Protein AF-A0AA36MKE3-F1 (afdb_monomer_lite)

Sequence (181 aa):
MSAIQEAKEDIMELFNFQKEGMTNFKIQGLLAGNSLDMGIEMGFGEFKSPAQRIPLINIADQFSVLLASLPFISLESKEKAIAALQDFSTQDAGRAHGVPLRPGSVIALHNKAWNRFLSMADWTLYPSAPENENGIHEGWTHQRFTVVDAGNGQIALHNTIHNCFVGTGSGSGVAAQPLGP

pLDDT: mean 79.78, std 15.03, range [33.41, 95.31]

Secondary structure (DSSP, 8-state):
----------EEEEEEEEE-SSEEEEEEEEEETTEEEEEEEEEETTEEPPPEEEEEEEHHHHHHHHHHT-TTS-HHHHHHHHHHHHTTTTTTGGGGGS----TT-EE--EETTTTEEEEEETTEEEEPSP--TT---TT--TT-EEEEEEETTEEEEEETTTTEEEEE-SSSSEEEEEPP-

Structure (mmCIF, N/CA/C/O backbone):
data_AF-A0AA36MKE3-F1
#
_entry.id   AF-A0AA36MKE3-F1
#
loop_
_atom_site.group_PDB
_atom_site.id
_atom_site.type_symbol
_atom_site.label_atom_id
_atom_site.label_alt_id
_atom_site.label_comp_id
_atom_site.label_asym_id
_atom_site.label_entity_id
_atom_site.label_seq_id
_atom_site.pdbx_PDB_ins_code
_atom_site.Cartn_x
_atom_site.Cartn_y
_atom_site.Cartn_z
_atom_site.occupancy
_atom_site.B_iso_or_equiv
_atom_site.auth_seq_id
_atom_site.auth_comp_id
_atom_site.auth_asym_id
_atom_site.auth_atom_id
_atom_site.pdbx_PDB_model_num
ATOM 1 N N . MET A 1 1 ? 12.692 -7.554 42.825 1.00 33.44 1 MET A N 1
ATOM 2 C CA . MET A 1 1 ? 11.380 -7.361 42.176 1.00 33.44 1 MET A CA 1
ATOM 3 C C . MET A 1 1 ? 11.667 -6.890 40.766 1.00 33.44 1 MET A C 1
ATOM 5 O O . MET A 1 1 ? 12.246 -5.825 40.609 1.00 33.44 1 MET A O 1
ATOM 9 N N . SER A 1 2 ? 11.440 -7.765 39.788 1.00 33.72 2 SER A N 1
ATOM 10 C CA . SER A 1 2 ? 11.797 -7.536 38.386 1.00 33.72 2 SER A CA 1
ATOM 11 C C . SER A 1 2 ? 10.755 -6.618 37.756 1.00 33.72 2 SER A C 1
ATOM 13 O O . SER A 1 2 ? 9.574 -6.961 37.756 1.00 33.72 2 SER A O 1
ATOM 15 N N . ALA A 1 3 ? 11.176 -5.445 37.289 1.00 37.69 3 ALA A N 1
ATOM 16 C CA . ALA A 1 3 ? 10.315 -4.553 36.532 1.00 37.69 3 ALA A CA 1
ATOM 17 C C . ALA A 1 3 ? 10.083 -5.176 35.151 1.00 37.69 3 ALA A C 1
ATOM 19 O O . ALA A 1 3 ? 11.019 -5.341 34.370 1.00 37.69 3 ALA A O 1
ATOM 20 N N . ILE A 1 4 ? 8.838 -5.562 34.876 1.00 35.91 4 ILE A N 1
ATOM 21 C CA . ILE A 1 4 ? 8.393 -5.873 33.522 1.00 35.91 4 ILE A CA 1
ATOM 22 C C . ILE A 1 4 ? 8.439 -4.541 32.777 1.00 35.91 4 ILE A C 1
ATOM 24 O O . ILE A 1 4 ? 7.638 -3.647 33.033 1.00 35.91 4 ILE A O 1
ATOM 28 N N . GLN A 1 5 ? 9.445 -4.391 31.922 1.00 33.41 5 GLN A N 1
ATOM 29 C CA . GLN A 1 5 ? 9.482 -3.353 30.909 1.00 33.41 5 GLN A CA 1
ATOM 30 C C . GLN A 1 5 ? 8.252 -3.587 30.022 1.00 33.41 5 GLN A C 1
ATOM 32 O O . GLN A 1 5 ? 8.232 -4.547 29.253 1.00 33.41 5 GLN A O 1
ATOM 37 N N . GLU A 1 6 ? 7.203 -2.777 30.180 1.00 36.50 6 GLU A N 1
ATOM 38 C CA . GLU A 1 6 ? 6.085 -2.744 29.237 1.00 36.50 6 GLU A CA 1
ATOM 39 C C . GLU A 1 6 ? 6.677 -2.482 27.851 1.00 36.50 6 GLU A C 1
ATOM 41 O O . GLU A 1 6 ? 7.232 -1.413 27.579 1.00 36.50 6 GLU A O 1
ATOM 46 N N . ALA A 1 7 ? 6.645 -3.506 26.997 1.00 42.06 7 ALA A N 1
ATOM 47 C CA . ALA A 1 7 ? 6.965 -3.356 25.594 1.00 42.06 7 ALA A CA 1
ATOM 48 C C . ALA A 1 7 ? 5.987 -2.318 25.046 1.00 42.06 7 ALA A C 1
ATOM 50 O O . ALA A 1 7 ? 4.776 -2.529 25.052 1.00 42.06 7 ALA A O 1
ATOM 51 N N . LYS A 1 8 ? 6.516 -1.158 24.660 1.00 46.47 8 LYS A N 1
ATOM 52 C CA . LYS A 1 8 ? 5.745 -0.083 24.052 1.00 46.47 8 LYS A CA 1
ATOM 53 C C . LYS A 1 8 ? 5.234 -0.615 22.716 1.00 46.47 8 LYS A C 1
ATOM 55 O O . LYS A 1 8 ? 5.984 -0.657 21.747 1.00 46.47 8 LYS A O 1
ATOM 60 N N . GLU A 1 9 ? 4.007 -1.119 22.723 1.00 63.34 9 GLU A N 1
ATOM 61 C CA . GLU A 1 9 ? 3.329 -1.640 21.544 1.00 63.34 9 GLU A CA 1
ATOM 62 C C . GLU A 1 9 ? 3.250 -0.489 20.532 1.00 63.34 9 GLU A C 1
ATOM 64 O O . GLU A 1 9 ? 2.690 0.568 20.835 1.00 63.34 9 GLU A O 1
ATOM 69 N N . ASP A 1 10 ? 3.913 -0.636 19.385 1.00 73.81 10 ASP A N 1
ATOM 70 C CA . ASP A 1 10 ? 3.884 0.382 18.339 1.00 73.81 10 ASP A CA 1
ATOM 71 C C . ASP A 1 10 ? 2.545 0.257 17.611 1.00 73.81 10 ASP A C 1
ATOM 73 O O . ASP A 1 10 ? 2.305 -0.704 16.876 1.00 73.81 10 ASP A O 1
ATOM 77 N N . ILE A 1 11 ? 1.625 1.166 17.934 1.00 83.50 11 ILE A N 1
ATOM 78 C CA . ILE A 1 11 ? 0.250 1.152 17.439 1.00 83.50 11 ILE A CA 1
ATOM 79 C C . ILE A 1 11 ? 0.144 2.176 16.317 1.00 83.50 11 ILE A C 1
ATOM 81 O O . ILE A 1 11 ? 0.238 3.385 16.544 1.00 83.50 11 ILE A O 1
ATOM 85 N N . MET A 1 12 ? -0.115 1.691 15.110 1.00 84.38 12 MET A N 1
ATOM 86 C CA . MET A 1 12 ? -0.378 2.516 13.942 1.00 84.38 12 MET A CA 1
ATOM 87 C C . MET A 1 12 ? -1.871 2.835 13.838 1.00 84.38 12 MET A C 1
ATOM 89 O O . MET A 1 12 ? -2.713 1.939 13.821 1.00 84.38 12 MET A O 1
ATOM 93 N N . GLU A 1 13 ? -2.216 4.117 13.732 1.00 88.06 13 GLU A N 1
ATOM 94 C CA . GLU A 1 13 ? -3.583 4.540 13.417 1.00 88.06 13 GLU A CA 1
ATOM 95 C C . GLU A 1 13 ? -3.818 4.446 11.902 1.00 88.06 13 GLU A C 1
ATOM 97 O O . GLU A 1 13 ? -3.137 5.100 11.116 1.00 88.06 13 GLU A O 1
ATOM 102 N N . LEU A 1 14 ? -4.784 3.624 11.492 1.00 86.88 14 LEU A N 1
ATOM 103 C CA . LEU A 1 14 ? -5.150 3.418 10.088 1.00 86.88 14 LEU A CA 1
ATOM 104 C C . LEU A 1 14 ? -6.168 4.451 9.601 1.00 86.88 14 LEU A C 1
ATOM 106 O O . LEU A 1 14 ? -6.131 4.891 8.455 1.00 86.88 14 LEU A O 1
ATOM 110 N N . PHE A 1 15 ? -7.115 4.806 10.465 1.00 88.94 15 PHE A N 1
ATOM 111 C CA . PHE A 1 15 ? -8.115 5.836 10.217 1.00 88.94 15 PHE A CA 1
ATOM 112 C C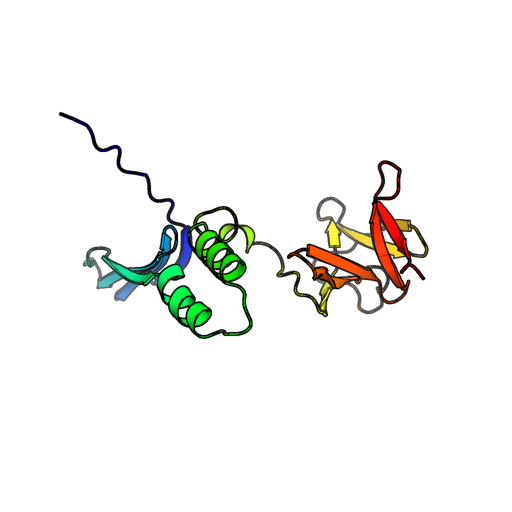 . PHE A 1 15 ? -8.668 6.353 11.540 1.00 88.94 15 PHE A C 1
ATOM 114 O O . PHE A 1 15 ? -8.622 5.666 12.564 1.00 88.94 15 PHE A O 1
ATOM 121 N N . ASN A 1 16 ? -9.259 7.542 11.492 1.00 92.88 16 ASN A N 1
ATOM 122 C CA . ASN A 1 16 ? -9.895 8.176 12.633 1.00 92.88 16 ASN A CA 1
ATOM 123 C C . ASN A 1 16 ? -11.090 9.001 12.159 1.00 92.88 16 ASN A C 1
ATOM 125 O O . ASN A 1 16 ? -10.945 9.978 11.422 1.00 92.88 16 ASN A O 1
ATOM 129 N N . PHE A 1 17 ? -12.280 8.575 12.565 1.00 91.94 17 PHE A N 1
ATOM 130 C CA . PHE A 1 17 ? -13.526 9.276 12.311 1.00 91.94 17 PHE A CA 1
ATOM 131 C C . PHE A 1 17 ? -14.015 9.891 13.606 1.00 91.94 17 PHE A C 1
ATOM 133 O O . PHE A 1 17 ? -14.305 9.177 14.565 1.00 91.94 17 PHE A O 1
ATOM 140 N N . GLN A 1 18 ? -14.164 11.210 13.609 1.00 93.44 18 GLN A N 1
ATOM 141 C CA . GLN A 1 18 ? -14.710 11.929 14.744 1.00 93.44 18 GLN A CA 1
ATOM 142 C C . GLN A 1 18 ? -15.849 12.841 14.320 1.00 93.44 18 GLN A C 1
ATOM 144 O O . GLN A 1 18 ? -15.852 13.404 13.221 1.00 93.44 18 GLN A O 1
ATOM 149 N N . LYS A 1 19 ? -16.822 12.986 15.209 1.00 92.25 19 LYS A N 1
ATOM 150 C CA . LYS A 1 19 ? -17.936 13.910 15.050 1.00 92.25 19 LYS A CA 1
ATOM 151 C C . LYS A 1 19 ? -18.125 14.665 16.349 1.00 92.25 19 LYS A C 1
ATOM 153 O O . LYS A 1 19 ? -18.206 14.048 17.403 1.00 92.25 19 LYS A O 1
ATOM 158 N N . GLU A 1 20 ? -18.263 15.978 16.235 1.00 89.81 20 GLU A N 1
ATOM 159 C CA . GLU A 1 20 ? -18.555 16.871 17.352 1.00 89.81 20 GLU A CA 1
ATOM 160 C C . GLU A 1 20 ? -20.055 17.188 17.441 1.00 89.81 20 GLU A C 1
ATOM 162 O O . GLU A 1 20 ? -20.798 17.086 16.458 1.00 89.81 20 GLU A O 1
ATOM 167 N N . GLY A 1 21 ? -20.497 17.611 18.626 1.00 88.88 21 GLY A N 1
ATOM 168 C CA . GLY A 1 21 ? -21.863 18.071 18.882 1.00 88.88 21 GLY A CA 1
ATOM 169 C C . GLY A 1 21 ? -22.579 17.299 19.988 1.00 88.88 21 GLY A C 1
ATOM 170 O O . GLY A 1 21 ? -21.966 16.574 20.772 1.00 88.88 21 GLY A O 1
ATOM 171 N N . MET A 1 22 ? -23.907 17.466 20.050 1.00 89.94 22 MET A N 1
ATOM 172 C CA . MET A 1 22 ? -24.751 16.852 21.086 1.00 89.94 22 MET A CA 1
ATOM 173 C C . MET A 1 22 ? -24.634 15.328 21.108 1.00 89.94 22 MET A C 1
ATOM 175 O O . MET A 1 22 ? -24.713 14.745 22.175 1.00 89.94 22 MET A O 1
ATOM 179 N N . THR A 1 23 ? -24.394 14.694 19.963 1.00 91.19 23 THR A N 1
ATOM 180 C CA . THR A 1 23 ? -23.883 13.324 19.900 1.00 91.19 23 THR A CA 1
ATOM 181 C C . THR A 1 23 ? -22.511 13.391 19.261 1.00 91.19 23 THR A C 1
ATOM 183 O O . THR A 1 23 ? -22.409 13.688 18.066 1.00 91.19 23 THR A O 1
ATOM 186 N N . ASN A 1 24 ? -21.482 13.143 20.062 1.00 91.19 24 ASN A N 1
ATOM 187 C CA . ASN A 1 24 ? -20.107 13.071 19.601 1.00 91.19 24 ASN A CA 1
ATOM 188 C C . ASN A 1 24 ? -19.626 11.621 19.592 1.00 91.19 24 ASN A C 1
ATOM 190 O O . ASN A 1 24 ? -20.1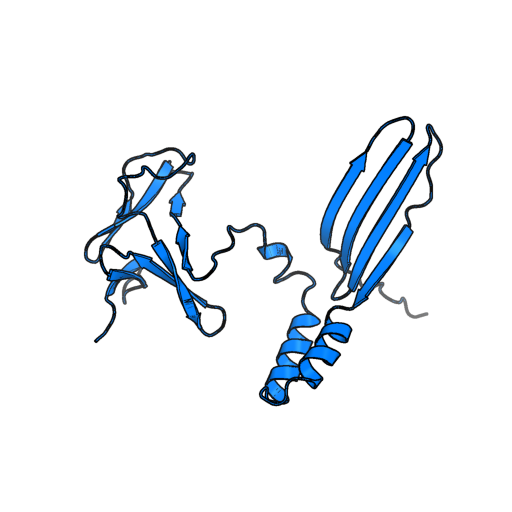38 10.775 20.323 1.00 91.19 24 ASN A O 1
ATOM 194 N N . PHE A 1 25 ? -18.687 11.308 18.711 1.00 94.12 25 PHE A N 1
ATOM 195 C CA . PHE A 1 25 ? -18.033 10.006 18.703 1.00 94.12 25 PHE A CA 1
ATOM 196 C C . PHE A 1 25 ? -16.629 10.125 18.139 1.00 94.12 25 PHE A C 1
ATOM 198 O O . PHE A 1 25 ? -16.341 11.037 17.362 1.00 94.12 25 PHE A O 1
ATOM 205 N N . LYS A 1 26 ? -15.798 9.151 18.489 1.00 94.25 26 LYS A N 1
ATOM 206 C CA . LYS A 1 26 ? -14.484 8.904 17.919 1.00 94.25 26 LYS A CA 1
ATOM 207 C C . LYS A 1 26 ? -14.359 7.410 17.639 1.00 94.25 26 LYS A C 1
ATOM 209 O O . LYS A 1 26 ? -14.518 6.592 18.541 1.00 94.25 26 LYS A O 1
ATOM 214 N N . ILE A 1 27 ? -14.106 7.053 16.387 1.00 94.00 27 ILE A N 1
ATOM 215 C CA . ILE A 1 27 ? -13.902 5.672 15.945 1.00 94.00 27 ILE A CA 1
ATOM 216 C C . ILE A 1 27 ? -12.551 5.603 15.244 1.00 94.00 27 ILE A C 1
ATOM 218 O O . ILE A 1 27 ? -12.315 6.327 14.278 1.00 94.00 27 ILE A O 1
ATOM 222 N N . GLN A 1 28 ? -11.674 4.732 15.727 1.00 95.19 28 GLN A N 1
ATOM 223 C CA . GLN A 1 28 ? -10.308 4.575 15.241 1.00 95.19 28 GLN A CA 1
ATOM 224 C C . GLN A 1 28 ? -10.084 3.144 14.756 1.00 95.19 28 GLN A C 1
ATOM 226 O O . GLN A 1 28 ? -10.502 2.193 15.416 1.00 95.19 28 GLN A O 1
ATOM 231 N N . GLY A 1 29 ? -9.397 2.993 13.629 1.00 93.19 29 GLY A N 1
ATOM 232 C CA . GLY A 1 29 ? -8.790 1.726 13.230 1.00 93.19 29 GLY A CA 1
ATOM 233 C C . GLY A 1 29 ? -7.349 1.705 13.706 1.00 93.19 29 GLY A C 1
ATOM 234 O O . GLY A 1 29 ? -6.588 2.603 13.355 1.00 93.19 29 GLY A O 1
ATOM 235 N N . LEU A 1 30 ? -6.977 0.715 14.507 1.00 90.88 30 LEU A N 1
ATOM 236 C CA . LEU A 1 30 ? -5.662 0.612 15.132 1.00 90.88 30 LEU A CA 1
ATOM 237 C C . LEU A 1 30 ? -5.006 -0.698 14.696 1.00 90.88 30 LEU A C 1
ATOM 239 O O . LEU A 1 30 ? -5.605 -1.758 14.838 1.00 90.88 30 LEU A O 1
ATOM 243 N N . LEU A 1 31 ? -3.786 -0.634 14.178 1.00 87.19 31 LEU A N 1
ATOM 244 C CA . LEU A 1 31 ? -2.958 -1.800 13.897 1.00 87.19 31 LEU A CA 1
ATOM 245 C C . LEU A 1 31 ? -1.852 -1.869 14.947 1.00 87.19 31 LEU A C 1
ATOM 247 O O . LEU A 1 31 ? -0.999 -0.987 15.005 1.00 87.19 31 LEU A O 1
ATOM 251 N N . ALA A 1 32 ? -1.872 -2.906 15.773 1.00 84.31 32 ALA A N 1
ATOM 252 C CA . ALA A 1 32 ? -0.871 -3.145 16.804 1.00 84.31 32 ALA A CA 1
ATOM 253 C C . ALA A 1 32 ? -0.181 -4.477 16.528 1.00 84.31 32 ALA A C 1
ATOM 255 O O . ALA A 1 32 ? -0.780 -5.544 16.686 1.00 84.31 32 ALA A O 1
ATOM 256 N N . GLY A 1 33 ? 1.062 -4.424 16.051 1.00 81.06 33 GLY A N 1
ATOM 257 C CA . GLY A 1 33 ? 1.723 -5.628 15.555 1.00 81.06 33 GLY A CA 1
ATOM 258 C C . GLY A 1 33 ? 0.970 -6.213 14.356 1.00 81.06 33 GLY A C 1
ATOM 259 O O . GLY A 1 33 ? 0.935 -5.620 13.279 1.00 81.06 33 GLY A O 1
ATOM 260 N N . ASN A 1 34 ? 0.335 -7.364 14.577 1.00 82.62 34 ASN A N 1
ATOM 261 C CA . ASN A 1 34 ? -0.502 -8.087 13.617 1.00 82.62 34 ASN A CA 1
ATOM 262 C C . ASN A 1 34 ? -1.995 -8.129 14.005 1.00 82.62 34 ASN A C 1
ATOM 264 O O . ASN A 1 34 ? -2.775 -8.839 13.361 1.00 82.62 34 ASN A O 1
ATOM 268 N N . SER A 1 35 ? -2.395 -7.398 15.051 1.00 87.44 35 SER A N 1
ATOM 269 C CA . SER A 1 35 ? -3.790 -7.278 15.477 1.00 87.44 35 SER A CA 1
ATOM 270 C C . SER A 1 35 ? -4.403 -6.006 14.917 1.00 87.44 35 SER A C 1
ATOM 272 O O . SER A 1 35 ? -3.881 -4.907 15.120 1.00 87.44 35 SER A O 1
ATOM 274 N N . LEU A 1 36 ? -5.522 -6.163 14.216 1.00 89.94 36 LEU A N 1
ATOM 275 C CA . LEU A 1 36 ? -6.383 -5.053 13.848 1.00 89.94 36 LEU A CA 1
ATOM 276 C C . LEU A 1 36 ? -7.451 -4.888 14.927 1.00 89.94 36 LEU A C 1
ATOM 278 O O . LEU A 1 36 ? -8.261 -5.786 15.173 1.00 89.94 36 LEU A O 1
ATOM 282 N N . ASP A 1 37 ? -7.485 -3.697 15.499 1.00 92.88 37 ASP A N 1
ATOM 283 C CA . ASP A 1 37 ? -8.335 -3.327 16.613 1.00 92.88 37 ASP A CA 1
ATOM 284 C C . ASP A 1 37 ? -9.166 -2.089 16.263 1.00 92.88 37 ASP A C 1
ATOM 286 O O . ASP A 1 37 ? -8.787 -1.252 15.441 1.00 92.88 37 ASP A O 1
ATOM 290 N N . MET A 1 38 ? -10.314 -1.950 16.919 1.00 94.94 38 MET A N 1
ATOM 291 C CA . MET A 1 38 ? -11.192 -0.793 16.812 1.00 94.94 38 MET A CA 1
ATOM 292 C C . MET A 1 38 ? -11.198 -0.018 18.125 1.00 94.94 38 MET A C 1
ATOM 294 O O . MET A 1 38 ? -11.605 -0.545 19.159 1.00 94.94 38 MET A O 1
ATOM 298 N N . GLY A 1 39 ? -10.770 1.239 18.086 1.00 95.06 39 GLY A N 1
ATOM 299 C CA . GLY A 1 39 ? -10.989 2.191 19.170 1.00 95.06 39 GLY A CA 1
ATOM 300 C C . GLY A 1 39 ? -12.366 2.832 19.028 1.00 95.06 39 GLY A C 1
ATOM 301 O O . GLY A 1 39 ? -12.701 3.307 17.945 1.00 95.06 39 GLY A O 1
ATOM 302 N N . ILE A 1 40 ? -13.166 2.854 20.091 1.00 94.88 40 ILE A N 1
ATOM 303 C CA . ILE A 1 40 ? -14.488 3.487 20.112 1.00 94.88 40 ILE A CA 1
ATOM 304 C C . ILE A 1 40 ? -14.618 4.350 21.363 1.00 94.88 40 ILE A C 1
ATOM 306 O O . ILE A 1 40 ? -14.428 3.884 22.484 1.00 94.88 40 ILE A O 1
ATOM 310 N N . GLU A 1 41 ? -15.016 5.596 21.161 1.00 95.31 41 GLU A N 1
ATOM 311 C CA . GLU A 1 41 ? -15.475 6.516 22.194 1.00 95.31 41 GLU A CA 1
ATOM 312 C C . GLU A 1 41 ? -16.760 7.181 21.692 1.00 95.31 41 GLU A C 1
ATOM 314 O O . GLU A 1 41 ? -16.866 7.559 20.523 1.00 95.31 41 GLU A O 1
ATOM 319 N N . MET A 1 42 ? -17.762 7.310 22.551 1.00 93.44 42 MET A N 1
ATOM 320 C CA . MET A 1 42 ? -19.029 7.964 22.230 1.00 93.44 42 MET A CA 1
ATOM 321 C C . MET A 1 42 ? -19.377 8.956 23.327 1.00 93.44 42 MET A C 1
ATOM 323 O O . MET A 1 42 ? -19.074 8.727 24.490 1.00 93.44 42 MET A O 1
ATOM 327 N N . GLY A 1 43 ? -20.065 10.036 22.992 1.00 93.19 43 GLY A N 1
ATOM 328 C CA . GLY A 1 43 ? -20.506 11.018 23.965 1.00 93.19 43 GLY A CA 1
ATOM 329 C C . GLY A 1 43 ? -21.841 11.646 23.607 1.00 93.19 43 GLY A C 1
ATOM 330 O O . GLY A 1 43 ? -22.266 11.685 22.449 1.00 93.19 43 GLY A O 1
ATOM 331 N N . PHE A 1 44 ? -22.511 12.136 24.642 1.00 91.12 44 PHE A N 1
ATOM 332 C CA . PHE A 1 44 ? -23.751 12.880 24.548 1.00 91.12 44 PHE A CA 1
ATOM 333 C C . PHE A 1 44 ? -23.654 14.164 25.379 1.00 91.12 44 PHE A C 1
ATOM 335 O O . PHE A 1 44 ? -23.638 14.121 26.609 1.00 91.12 44 PHE A O 1
ATOM 342 N N . GLY A 1 45 ? -23.578 15.316 24.711 1.00 88.69 45 GLY A N 1
ATOM 343 C CA . GLY A 1 45 ? -23.312 16.601 25.359 1.00 88.69 45 GLY A CA 1
ATOM 344 C C . GLY A 1 45 ? -21.984 16.578 26.123 1.00 88.69 45 GLY A C 1
ATOM 345 O O . GLY A 1 45 ? -20.943 16.274 25.545 1.00 88.69 45 GLY A O 1
ATOM 346 N N . GLU A 1 46 ? -22.032 16.881 27.420 1.00 87.12 46 GLU A N 1
ATOM 347 C CA . GLU A 1 46 ? -20.862 16.861 28.314 1.00 87.12 46 GLU A CA 1
ATOM 348 C C . GLU A 1 46 ? -20.464 15.449 28.773 1.00 87.12 46 GLU A C 1
ATOM 350 O O . GLU A 1 46 ? -19.383 15.255 29.328 1.00 87.12 46 GLU A O 1
ATOM 355 N N . PHE A 1 47 ? -21.314 14.447 28.537 1.00 89.50 47 PHE A N 1
ATOM 356 C CA . PHE A 1 47 ? -21.038 13.071 28.931 1.00 89.50 47 PHE A CA 1
ATOM 357 C C . PHE A 1 47 ? -20.259 12.347 27.839 1.00 89.50 47 PHE A C 1
ATOM 359 O O . PHE A 1 47 ? -20.633 12.393 26.669 1.00 89.50 47 PHE A O 1
ATOM 366 N N . LYS A 1 48 ? -19.207 11.627 28.228 1.00 89.44 48 LYS A N 1
ATOM 367 C CA . LYS A 1 48 ? -18.409 10.777 27.340 1.00 89.44 48 LYS A CA 1
ATOM 368 C C . LYS A 1 48 ? -18.278 9.379 27.922 1.00 89.44 48 LYS A C 1
ATOM 370 O O . LYS A 1 48 ? -18.175 9.212 29.138 1.00 89.44 48 LYS A O 1
ATOM 375 N N . SER A 1 49 ? -18.293 8.377 27.056 1.00 89.44 49 SER A N 1
ATOM 376 C CA . SER A 1 49 ? -17.929 7.014 27.401 1.00 89.44 49 SER A CA 1
ATOM 377 C C . SER A 1 49 ? -16.417 6.936 27.613 1.00 89.44 49 SER A C 1
ATOM 379 O O . SER A 1 49 ? -15.668 7.722 27.032 1.00 89.44 49 SER A O 1
ATOM 381 N N . PRO A 1 50 ? -15.935 5.954 28.383 1.00 90.31 50 PRO A N 1
ATOM 382 C CA . PRO A 1 50 ? -14.537 5.561 28.310 1.00 90.31 50 PRO A CA 1
ATOM 383 C C . PRO A 1 50 ? -14.172 5.182 26.869 1.00 90.31 50 PRO A C 1
ATOM 385 O O . PRO A 1 50 ? -14.997 4.607 26.150 1.00 90.31 50 PRO A O 1
ATOM 388 N N . ALA A 1 51 ? -12.942 5.486 26.459 1.00 90.62 51 ALA A N 1
ATOM 389 C CA . ALA A 1 51 ? -12.397 4.978 25.210 1.00 90.62 51 ALA A CA 1
ATOM 390 C C . ALA A 1 51 ? -12.156 3.469 25.351 1.00 90.62 51 ALA A C 1
ATOM 392 O O . ALA A 1 51 ? -11.409 3.030 26.227 1.00 90.62 51 ALA A O 1
ATOM 393 N N . GLN A 1 52 ? -12.796 2.679 24.493 1.00 91.69 52 GLN A N 1
ATOM 394 C CA . GLN A 1 52 ? -12.689 1.225 24.485 1.00 91.69 52 GLN A CA 1
ATOM 395 C C . GLN A 1 52 ? -11.919 0.767 23.249 1.00 91.69 52 GLN A C 1
ATOM 397 O O . GLN A 1 52 ? -12.236 1.168 22.133 1.00 91.69 52 GLN A O 1
ATOM 402 N N . ARG A 1 53 ? -10.942 -0.123 23.438 1.00 92.56 53 ARG A N 1
ATOM 403 C CA . ARG A 1 53 ? -10.267 -0.841 22.351 1.00 92.56 53 ARG A CA 1
ATOM 404 C C . ARG A 1 53 ? -10.882 -2.234 22.233 1.00 92.56 53 ARG A C 1
ATOM 406 O O . ARG A 1 53 ? -10.989 -2.951 23.230 1.00 92.56 53 ARG A O 1
ATOM 413 N N . ILE A 1 54 ? -11.331 -2.588 21.037 1.00 92.12 54 ILE A N 1
ATOM 414 C CA . ILE A 1 54 ? -11.975 -3.863 20.721 1.00 92.12 54 ILE A CA 1
ATOM 415 C C . ILE A 1 54 ? -11.092 -4.586 19.700 1.00 92.12 54 ILE A C 1
ATOM 417 O O . ILE A 1 54 ? -10.966 -4.087 18.581 1.00 92.12 54 ILE A O 1
ATOM 421 N N . PRO A 1 55 ? -10.483 -5.734 20.039 1.00 91.50 55 PRO A N 1
ATOM 422 C CA . PRO A 1 55 ? -9.739 -6.515 19.061 1.00 91.50 55 PRO A CA 1
ATOM 423 C C . PRO A 1 55 ? -10.714 -7.066 18.021 1.00 91.50 55 PRO A C 1
ATOM 425 O O . PRO A 1 55 ? -11.718 -7.688 18.377 1.00 91.50 55 PRO A O 1
ATOM 428 N N . LEU A 1 56 ? -10.449 -6.813 16.741 1.00 91.44 56 LEU A N 1
ATOM 429 C CA . LEU A 1 56 ? -11.296 -7.316 15.661 1.00 91.44 56 LEU A CA 1
ATOM 430 C C . LEU A 1 56 ? -10.759 -8.641 15.138 1.00 91.44 56 LEU A C 1
ATOM 432 O O . LEU A 1 56 ? -11.510 -9.606 15.001 1.00 91.44 56 LEU A O 1
ATOM 436 N N . ILE A 1 57 ? -9.468 -8.674 14.798 1.00 90.06 57 ILE A N 1
ATOM 437 C CA . ILE A 1 57 ? -8.876 -9.793 14.069 1.00 90.06 57 ILE A CA 1
ATOM 438 C C . ILE A 1 57 ? -7.353 -9.833 14.235 1.00 90.06 57 ILE A C 1
ATOM 440 O O . ILE A 1 57 ? -6.677 -8.823 14.054 1.00 90.06 57 ILE A O 1
ATOM 444 N N . ASN A 1 58 ? -6.807 -11.022 14.511 1.00 88.44 58 ASN A N 1
ATOM 445 C CA . ASN A 1 58 ? -5.382 -11.290 14.326 1.00 88.44 58 ASN A CA 1
ATOM 446 C C . ASN A 1 58 ? -5.148 -11.715 12.871 1.00 88.44 58 ASN A C 1
ATOM 448 O O . ASN A 1 58 ? -5.656 -12.747 12.421 1.00 88.44 58 ASN A O 1
ATOM 452 N N . ILE A 1 59 ? -4.412 -10.899 12.122 1.00 86.25 59 ILE A N 1
ATOM 453 C CA . ILE A 1 59 ? -4.235 -11.077 10.678 1.00 86.25 59 ILE A CA 1
ATOM 454 C C . ILE A 1 59 ? -3.444 -12.357 10.385 1.00 86.25 59 ILE A C 1
ATOM 456 O O . ILE A 1 59 ? -3.820 -13.111 9.486 1.00 86.25 59 ILE A O 1
ATOM 460 N N . ALA A 1 60 ? -2.389 -12.635 11.156 1.00 84.75 60 ALA A N 1
ATOM 461 C CA . ALA A 1 60 ? -1.537 -13.803 10.945 1.00 84.75 60 ALA A CA 1
ATOM 462 C C . ALA A 1 60 ? -2.305 -15.111 11.181 1.00 84.75 60 ALA A C 1
ATOM 464 O O . ALA A 1 60 ? -2.225 -16.027 10.360 1.00 84.75 60 ALA A O 1
ATOM 465 N N . ASP A 1 61 ? -3.113 -15.170 12.242 1.00 87.00 61 ASP A N 1
ATOM 466 C CA . ASP A 1 61 ? -3.913 -16.355 12.560 1.00 87.00 61 ASP A CA 1
ATOM 467 C C . ASP A 1 61 ? -4.917 -16.663 11.448 1.00 87.00 61 ASP A C 1
ATOM 469 O O . ASP A 1 61 ? -5.029 -17.801 10.992 1.00 87.00 61 ASP A O 1
ATOM 473 N N . GLN A 1 62 ? -5.609 -15.645 10.943 1.00 88.19 62 GLN A N 1
ATOM 474 C CA . GLN A 1 62 ? -6.635 -15.829 9.916 1.00 88.19 62 GLN A CA 1
ATOM 475 C C . GLN A 1 62 ? -6.033 -16.207 8.564 1.00 88.19 62 GLN A C 1
ATOM 477 O O . GLN A 1 62 ? -6.555 -17.080 7.866 1.00 88.19 62 GLN A O 1
ATOM 482 N N . PHE A 1 63 ? -4.891 -15.615 8.209 1.00 86.31 63 PHE A N 1
ATOM 483 C CA . PHE A 1 63 ? -4.187 -15.989 6.987 1.00 86.31 63 PHE A CA 1
ATOM 484 C C . PHE A 1 63 ? -3.550 -17.377 7.077 1.00 86.31 63 PHE A C 1
ATOM 486 O O . PHE A 1 63 ? -3.461 -18.058 6.058 1.00 86.31 63 PHE A O 1
ATOM 493 N N . SER A 1 64 ? -3.156 -17.838 8.269 1.00 86.50 64 SER A N 1
ATOM 494 C CA . SER A 1 64 ? -2.604 -19.186 8.447 1.00 86.50 64 SER A CA 1
ATOM 495 C C . SER A 1 64 ? -3.601 -20.273 8.026 1.00 86.50 64 SER A C 1
ATOM 497 O O . SER A 1 64 ? -3.225 -21.222 7.333 1.00 86.50 64 SER A O 1
ATOM 499 N N . VAL A 1 65 ? -4.889 -20.084 8.339 1.00 87.06 65 VAL A N 1
ATOM 500 C CA . VAL A 1 65 ? -5.975 -20.992 7.939 1.00 87.06 65 VAL A CA 1
ATOM 501 C C . VAL A 1 65 ? -6.109 -21.030 6.417 1.00 87.06 65 VAL A C 1
ATOM 503 O O . VAL A 1 65 ? -6.207 -22.106 5.821 1.00 87.06 65 VAL A O 1
ATOM 506 N N . LEU A 1 66 ? -6.046 -19.863 5.769 1.00 87.62 66 LEU A N 1
ATOM 507 C CA . LEU A 1 66 ? -6.094 -19.764 4.311 1.00 87.62 66 LEU A CA 1
ATOM 508 C C . LEU A 1 66 ? -4.869 -20.425 3.670 1.00 87.62 66 LEU A C 1
ATOM 510 O O . LEU A 1 66 ? -5.025 -21.254 2.777 1.00 87.62 66 LEU A O 1
ATOM 514 N N . LEU A 1 67 ? -3.659 -20.142 4.151 1.00 84.00 67 LEU A N 1
ATOM 515 C CA . LEU A 1 67 ? -2.420 -20.723 3.626 1.00 84.00 67 LEU A CA 1
ATOM 516 C C . LEU A 1 67 ? -2.367 -22.245 3.805 1.00 84.00 67 LEU A C 1
ATOM 518 O O . LEU A 1 67 ? -1.888 -22.956 2.916 1.00 84.00 67 LEU A O 1
ATOM 522 N N . ALA A 1 68 ? -2.889 -22.775 4.913 1.00 83.81 68 ALA A N 1
ATOM 523 C CA . ALA A 1 68 ? -2.994 -24.215 5.135 1.00 83.81 68 ALA A CA 1
ATOM 524 C C . ALA A 1 68 ? -3.837 -24.898 4.045 1.00 83.81 68 ALA A C 1
ATOM 526 O O . ALA A 1 68 ? -3.474 -25.982 3.590 1.00 83.81 68 ALA A O 1
ATOM 527 N N . SER A 1 69 ? -4.885 -24.226 3.557 1.00 88.88 69 SER A N 1
ATOM 528 C CA . SER A 1 69 ? -5.779 -24.751 2.518 1.00 88.88 69 SER A CA 1
ATOM 529 C C . SER A 1 69 ? -5.187 -24.779 1.102 1.00 88.88 69 SER A C 1
ATOM 531 O O . SER A 1 69 ? -5.774 -25.398 0.219 1.00 88.88 69 SER A O 1
ATOM 533 N N . LEU A 1 70 ? -4.029 -24.147 0.864 1.00 89.38 70 LEU A N 1
ATOM 534 C CA . LEU A 1 70 ? -3.417 -24.050 -0.466 1.00 89.38 70 LEU A CA 1
ATOM 535 C C . LEU A 1 70 ? -2.402 -25.190 -0.688 1.00 89.38 70 LEU A C 1
ATOM 537 O O . LEU A 1 70 ? -1.296 -25.132 -0.138 1.00 89.38 70 LEU A O 1
ATOM 541 N N . PRO A 1 71 ? -2.720 -26.231 -1.487 1.00 86.56 71 PRO A N 1
ATOM 542 C CA . PRO A 1 71 ? -1.843 -27.395 -1.663 1.00 86.56 71 PRO A CA 1
ATOM 543 C C . PRO A 1 71 ? -0.646 -27.120 -2.584 1.00 86.56 71 PRO A C 1
ATOM 545 O O . PRO A 1 71 ? 0.320 -27.875 -2.573 1.00 86.56 71 PRO A O 1
ATOM 548 N N . PHE A 1 72 ? -0.701 -26.050 -3.381 1.00 85.62 72 PHE A N 1
ATOM 549 C CA . PHE A 1 72 ? 0.320 -25.703 -4.375 1.00 85.62 72 PHE A CA 1
ATOM 550 C C . PHE A 1 72 ? 1.435 -24.794 -3.831 1.00 85.62 72 PHE A C 1
ATOM 552 O O . PHE A 1 72 ? 2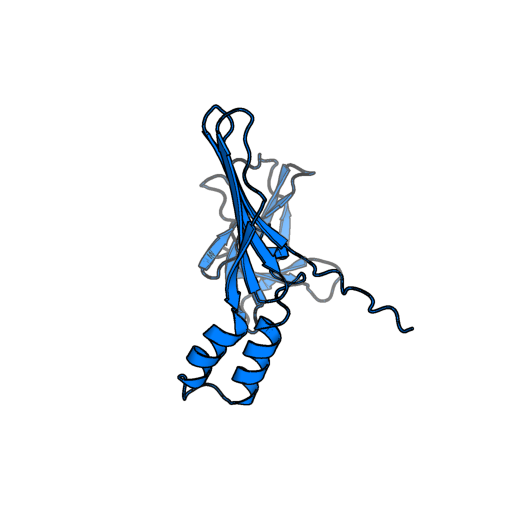.346 -24.436 -4.572 1.00 85.62 72 PHE A O 1
ATOM 559 N N . ILE A 1 73 ? 1.372 -24.408 -2.553 1.00 82.25 73 ILE A N 1
ATOM 560 C CA . ILE A 1 73 ? 2.398 -23.592 -1.894 1.00 82.25 73 ILE A CA 1
ATOM 561 C C . ILE A 1 73 ? 3.238 -24.498 -0.992 1.00 82.25 73 ILE A C 1
ATOM 563 O O . ILE A 1 73 ? 2.689 -25.283 -0.216 1.00 82.25 73 ILE A O 1
ATOM 567 N N . SER A 1 74 ? 4.565 -24.383 -1.076 1.00 85.88 74 SER A N 1
ATOM 568 C CA . SER A 1 74 ? 5.486 -25.138 -0.221 1.00 85.88 74 SER A CA 1
ATOM 569 C C . SER A 1 74 ? 5.343 -24.742 1.254 1.00 85.88 74 SER A C 1
ATOM 571 O O . SER A 1 74 ? 4.938 -23.625 1.576 1.00 85.88 74 SER A O 1
ATOM 573 N N . LEU A 1 75 ? 5.706 -25.650 2.163 1.00 81.94 75 LEU A N 1
ATOM 574 C CA . LEU A 1 75 ? 5.677 -25.378 3.604 1.00 81.94 75 LEU A CA 1
ATOM 575 C C . LEU A 1 75 ? 6.545 -24.162 3.969 1.00 81.94 75 LEU A C 1
ATOM 577 O O . LEU A 1 75 ? 6.077 -23.259 4.654 1.00 81.94 75 LEU A O 1
ATOM 581 N N . GLU A 1 76 ? 7.756 -24.086 3.413 1.00 76.25 76 GLU A N 1
ATOM 582 C CA . GLU A 1 76 ? 8.694 -22.980 3.642 1.00 76.25 76 GLU A CA 1
ATOM 583 C C . GLU A 1 76 ? 8.119 -21.623 3.194 1.00 76.25 76 GLU A C 1
ATOM 585 O O . GLU A 1 76 ? 8.266 -20.614 3.883 1.00 76.25 76 GLU A O 1
ATOM 590 N N . SER A 1 77 ? 7.421 -21.575 2.054 1.00 76.00 77 SER A N 1
ATOM 591 C CA . SER A 1 77 ? 6.773 -20.345 1.585 1.00 76.00 77 SER A CA 1
ATOM 592 C C . SER A 1 77 ? 5.608 -19.925 2.483 1.00 76.00 77 SER A C 1
ATOM 594 O O . SER A 1 77 ? 5.413 -18.726 2.689 1.00 76.00 77 SER A O 1
ATOM 596 N N . LYS A 1 78 ? 4.857 -20.880 3.051 1.00 82.94 78 LYS A N 1
ATOM 597 C CA . LYS A 1 78 ? 3.794 -20.583 4.027 1.00 82.94 78 LYS A CA 1
ATOM 598 C C . LYS A 1 78 ? 4.376 -20.002 5.312 1.00 82.94 78 LYS A C 1
ATOM 600 O O . LYS A 1 78 ? 3.869 -18.997 5.799 1.00 82.94 78 LYS A O 1
ATOM 605 N N . GLU A 1 79 ? 5.457 -20.586 5.822 1.00 80.06 79 GLU A N 1
ATOM 606 C CA . GLU A 1 79 ? 6.142 -20.099 7.024 1.00 80.06 79 GLU A CA 1
ATOM 607 C C . GLU A 1 79 ? 6.692 -18.682 6.828 1.00 80.06 79 GLU A C 1
ATOM 609 O O . GLU A 1 79 ? 6.460 -17.815 7.669 1.00 80.06 79 GLU A O 1
ATOM 614 N N . LYS A 1 80 ? 7.328 -18.401 5.681 1.00 81.75 80 LYS A N 1
ATOM 615 C CA . LYS A 1 80 ? 7.801 -17.045 5.348 1.00 81.75 80 LYS A CA 1
ATOM 616 C C . LYS A 1 80 ? 6.661 -16.034 5.240 1.00 81.75 80 LYS A C 1
ATOM 618 O O . LYS A 1 80 ? 6.803 -14.913 5.719 1.00 81.75 80 LYS A O 1
ATOM 623 N N . ALA A 1 81 ? 5.534 -16.421 4.642 1.00 81.69 81 ALA A N 1
ATOM 624 C CA . ALA A 1 81 ? 4.364 -15.553 4.547 1.00 81.69 81 ALA A CA 1
ATOM 625 C C . ALA A 1 81 ? 3.776 -15.232 5.932 1.00 81.69 81 ALA A C 1
ATOM 627 O O . ALA A 1 81 ? 3.452 -14.079 6.202 1.00 81.69 81 ALA A O 1
ATOM 628 N N . ILE A 1 82 ? 3.684 -16.219 6.829 1.00 82.06 82 ILE A N 1
ATOM 629 C CA . ILE A 1 82 ? 3.213 -16.009 8.208 1.00 82.06 82 ILE A CA 1
ATOM 630 C C . ILE A 1 82 ? 4.187 -15.121 8.991 1.00 82.06 82 ILE A C 1
ATOM 632 O O . ILE A 1 82 ? 3.742 -14.206 9.679 1.00 82.06 82 ILE A O 1
ATOM 636 N N . ALA A 1 83 ? 5.497 -15.338 8.853 1.00 80.75 83 ALA A N 1
ATOM 637 C CA . ALA A 1 83 ? 6.509 -14.503 9.499 1.00 80.75 83 ALA A CA 1
ATOM 638 C C . ALA A 1 83 ? 6.421 -13.037 9.038 1.00 80.75 83 ALA A C 1
ATOM 640 O O . ALA A 1 83 ? 6.453 -12.132 9.866 1.00 80.75 83 ALA A O 1
ATOM 641 N N . ALA A 1 84 ? 6.215 -12.797 7.738 1.00 77.25 84 ALA A N 1
ATOM 642 C CA . ALA A 1 84 ? 5.977 -11.451 7.216 1.00 77.25 84 ALA A CA 1
ATOM 643 C C . ALA A 1 84 ? 4.682 -10.831 7.777 1.00 77.25 84 ALA A C 1
ATOM 645 O O . ALA A 1 84 ? 4.652 -9.646 8.090 1.00 77.25 84 ALA A O 1
ATOM 646 N N . LEU A 1 85 ? 3.626 -11.634 7.970 1.00 77.19 85 LEU A N 1
ATOM 647 C CA . LEU A 1 85 ? 2.363 -11.190 8.577 1.00 77.19 85 LEU A CA 1
ATOM 648 C C . LEU A 1 85 ? 2.488 -10.802 10.056 1.00 77.19 85 LEU A C 1
ATOM 650 O O . LEU A 1 85 ? 1.683 -10.016 10.554 1.00 77.19 85 LEU A O 1
ATOM 654 N N . GLN A 1 86 ? 3.487 -11.330 10.758 1.00 75.06 86 GLN A N 1
ATOM 655 C CA . GLN A 1 86 ? 3.762 -10.995 12.155 1.00 75.06 86 GLN A CA 1
ATOM 656 C C . GLN A 1 86 ? 4.531 -9.670 12.312 1.00 75.06 86 GLN A C 1
ATOM 658 O O . GLN A 1 86 ? 4.412 -9.040 13.360 1.00 75.06 86 GLN A O 1
ATOM 663 N N . ASP A 1 87 ? 5.244 -9.214 11.276 1.00 69.31 87 ASP A N 1
ATOM 664 C CA . ASP A 1 87 ? 6.088 -8.003 11.288 1.00 69.31 87 ASP A CA 1
ATOM 665 C C . ASP A 1 87 ? 5.422 -6.768 10.635 1.00 69.31 87 ASP A C 1
ATOM 667 O O . ASP A 1 87 ? 6.071 -5.786 10.281 1.00 69.31 87 ASP A O 1
ATOM 671 N N . PHE A 1 88 ? 4.091 -6.762 10.484 1.00 64.06 88 PHE A N 1
ATOM 672 C CA . PHE A 1 88 ? 3.353 -5.651 9.850 1.00 64.06 88 PHE A CA 1
ATOM 673 C C . PHE A 1 88 ? 3.482 -4.295 10.569 1.00 64.06 88 PHE A C 1
ATOM 675 O O . PHE A 1 88 ? 3.026 -3.277 10.044 1.00 64.06 88 PHE A O 1
ATOM 682 N N . SER A 1 89 ? 4.082 -4.262 11.760 1.00 58.66 89 SER A N 1
ATOM 683 C CA . SER A 1 89 ? 3.876 -3.194 12.734 1.00 58.66 89 SER A CA 1
ATOM 684 C C . SER A 1 89 ? 4.464 -1.842 12.334 1.00 58.66 89 SER A C 1
ATOM 686 O O . SER A 1 89 ? 3.963 -0.829 12.807 1.00 58.66 89 SER A O 1
ATOM 688 N N . THR A 1 90 ? 5.478 -1.769 11.461 1.00 52.31 90 THR A N 1
ATOM 689 C CA . THR A 1 90 ? 6.068 -0.463 11.088 1.00 52.31 90 THR A CA 1
ATOM 690 C C . THR A 1 90 ? 6.732 -0.382 9.718 1.00 52.31 90 THR A C 1
ATOM 692 O O . THR A 1 90 ? 6.618 0.660 9.070 1.00 52.31 90 THR A O 1
ATOM 695 N N . GLN A 1 91 ? 7.421 -1.427 9.243 1.00 52.94 91 GLN A N 1
ATOM 696 C CA . GLN A 1 91 ? 8.231 -1.298 8.021 1.00 52.94 91 GLN A CA 1
ATOM 697 C C . GLN A 1 91 ? 7.397 -1.200 6.737 1.00 52.94 91 GLN A C 1
ATOM 699 O O . GLN A 1 91 ? 7.812 -0.502 5.810 1.00 52.94 91 GLN A O 1
ATOM 704 N N . ASP A 1 92 ? 6.214 -1.820 6.701 1.00 52.72 92 ASP A N 1
ATOM 705 C CA . ASP A 1 92 ? 5.403 -1.916 5.481 1.00 52.72 92 ASP A CA 1
ATOM 706 C C . ASP A 1 92 ? 4.058 -1.184 5.562 1.00 52.72 92 ASP A C 1
ATOM 708 O O . ASP A 1 92 ? 3.657 -0.544 4.588 1.00 52.72 92 ASP A O 1
ATOM 712 N N . ALA A 1 93 ? 3.383 -1.171 6.718 1.00 52.34 93 ALA A N 1
ATOM 713 C CA . ALA A 1 93 ? 2.089 -0.496 6.857 1.00 52.34 93 ALA A CA 1
ATOM 714 C C . ALA A 1 93 ? 2.193 1.045 6.749 1.00 52.34 93 ALA A C 1
ATOM 716 O O . ALA A 1 93 ? 1.308 1.690 6.189 1.00 52.34 93 ALA A O 1
ATOM 717 N N . GLY A 1 94 ? 3.322 1.638 7.166 1.00 47.94 94 GLY A N 1
ATOM 718 C CA . GLY A 1 94 ? 3.586 3.081 7.056 1.00 47.94 94 GLY A CA 1
ATOM 719 C C . GLY A 1 94 ? 4.044 3.537 5.663 1.00 47.94 94 GLY A C 1
ATOM 720 O O . GLY A 1 94 ? 4.085 4.736 5.381 1.00 47.94 94 GLY A O 1
ATOM 721 N N . ARG A 1 95 ? 4.370 2.601 4.760 1.00 50.75 95 ARG A N 1
ATOM 722 C CA . ARG A 1 95 ? 4.778 2.900 3.373 1.00 50.75 95 ARG A CA 1
ATOM 723 C C . ARG A 1 95 ? 3.598 3.180 2.438 1.00 50.75 95 ARG A C 1
ATOM 725 O O . ARG A 1 95 ? 3.811 3.633 1.315 1.00 50.75 95 ARG A O 1
ATOM 732 N N . ALA A 1 96 ? 2.360 2.985 2.894 1.00 46.75 96 ALA A N 1
ATOM 733 C CA . ALA A 1 96 ? 1.150 3.206 2.097 1.00 46.75 96 ALA A CA 1
ATOM 734 C C . ALA A 1 96 ? 0.805 4.692 1.837 1.00 46.75 96 ALA A C 1
ATOM 736 O O . ALA A 1 96 ? -0.229 4.986 1.243 1.00 46.75 96 ALA A O 1
ATOM 737 N N . HIS A 1 97 ? 1.673 5.638 2.214 1.00 43.00 97 HIS A N 1
ATOM 738 C CA . HIS A 1 97 ? 1.571 7.047 1.805 1.00 43.00 97 HIS A CA 1
ATOM 739 C C . HIS A 1 97 ? 2.137 7.335 0.398 1.00 43.00 97 HIS A C 1
ATOM 741 O O . HIS A 1 97 ? 2.239 8.494 -0.003 1.00 43.00 97 HIS A O 1
ATOM 747 N N . GLY A 1 98 ? 2.506 6.304 -0.366 1.00 49.69 98 GLY A N 1
ATOM 748 C CA . GLY A 1 98 ? 2.893 6.424 -1.771 1.00 49.69 98 GLY A CA 1
ATOM 749 C C . GLY A 1 98 ? 1.739 6.104 -2.718 1.00 49.69 98 GLY A C 1
ATOM 750 O O . GLY A 1 98 ? 0.904 5.252 -2.422 1.00 49.69 98 GLY A O 1
ATOM 751 N N . VAL A 1 99 ? 1.716 6.754 -3.889 1.00 55.94 99 VAL A N 1
ATOM 752 C CA . VAL A 1 99 ? 0.892 6.327 -5.035 1.00 55.94 99 VAL A CA 1
ATOM 753 C C . VAL A 1 99 ? 1.054 4.810 -5.177 1.00 55.94 99 VAL A C 1
ATOM 755 O O . VAL A 1 99 ? 2.194 4.367 -5.329 1.00 55.94 99 VAL A O 1
ATOM 758 N N . PRO A 1 100 ? -0.017 3.997 -5.092 1.00 62.47 100 PRO A N 1
ATOM 759 C CA . PRO A 1 100 ? 0.121 2.557 -5.215 1.00 62.47 100 PRO A CA 1
ATOM 760 C C . PRO A 1 100 ? 0.609 2.259 -6.633 1.00 62.47 100 PRO A C 1
ATOM 762 O O . PRO A 1 100 ? -0.165 2.316 -7.590 1.00 62.47 100 PRO A O 1
ATOM 765 N N . LEU A 1 101 ? 1.906 1.980 -6.767 1.00 73.31 101 LEU A N 1
ATOM 766 C CA . LEU A 1 101 ? 2.551 1.609 -8.022 1.00 73.31 101 LEU A CA 1
ATOM 767 C C . LEU A 1 101 ? 2.148 0.174 -8.348 1.00 73.31 101 LEU A C 1
ATOM 769 O O . LEU A 1 101 ? 2.874 -0.783 -8.095 1.00 73.31 101 LEU A O 1
ATOM 773 N N . ARG A 1 102 ? 0.921 0.028 -8.842 1.00 79.19 102 ARG A N 1
ATOM 774 C CA . ARG A 1 102 ? 0.345 -1.261 -9.213 1.00 79.19 102 ARG A CA 1
ATOM 775 C C . ARG A 1 102 ? 0.864 -1.649 -10.591 1.00 79.19 102 ARG A C 1
ATOM 777 O O . ARG A 1 102 ? 0.755 -0.819 -11.498 1.00 79.19 102 ARG A O 1
ATOM 784 N N . PRO A 1 103 ? 1.354 -2.880 -10.789 1.00 83.88 103 PRO A N 1
ATOM 785 C CA . PRO A 1 103 ? 1.599 -3.395 -12.127 1.00 83.88 103 PRO A CA 1
ATOM 786 C C . PRO A 1 103 ? 0.387 -3.162 -13.042 1.00 83.88 103 PRO A C 1
ATOM 788 O O . PRO A 1 103 ? -0.757 -3.385 -12.642 1.00 83.88 103 PRO A O 1
ATOM 791 N N . GLY A 1 104 ? 0.638 -2.641 -14.241 1.00 82.44 104 GLY A N 1
ATOM 792 C CA . GLY A 1 104 ? -0.373 -2.221 -15.214 1.00 82.44 104 GLY A CA 1
ATOM 793 C C . GLY A 1 104 ? -0.848 -0.769 -15.084 1.00 82.44 104 GLY A C 1
ATOM 794 O O . GLY A 1 104 ? -1.488 -0.266 -16.005 1.00 82.44 104 GLY A O 1
ATOM 795 N N . SER A 1 105 ? -0.538 -0.063 -13.992 1.00 86.44 105 SER A N 1
ATOM 796 C CA . SER A 1 105 ? -0.836 1.374 -13.897 1.00 86.44 105 SER A CA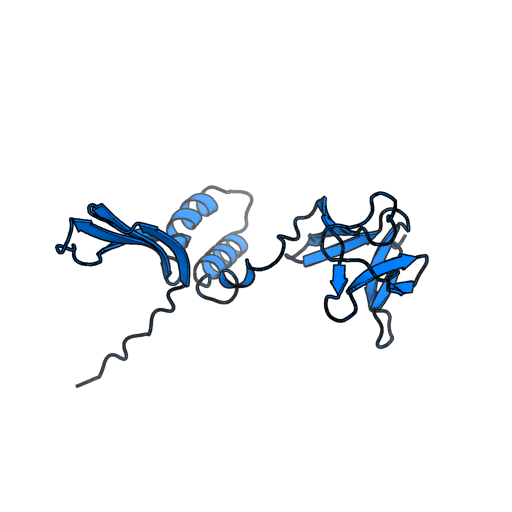 1
ATOM 797 C C . SER A 1 105 ? 0.138 2.212 -14.730 1.00 86.44 105 SER A C 1
ATOM 799 O O . SER A 1 105 ? 1.292 1.831 -14.925 1.00 86.44 105 SER A O 1
ATOM 801 N N . VAL A 1 106 ? -0.327 3.370 -15.207 1.00 88.38 106 VAL A N 1
ATOM 802 C CA . VAL A 1 106 ? 0.504 4.361 -15.904 1.00 88.38 106 VAL A CA 1
ATOM 803 C C . VAL A 1 106 ? 0.704 5.559 -14.988 1.00 88.38 106 VAL A C 1
ATOM 805 O O . VAL A 1 106 ? -0.267 6.141 -14.505 1.00 88.38 106 VAL A O 1
ATOM 808 N N . ILE A 1 107 ? 1.960 5.935 -14.769 1.00 88.81 107 ILE A N 1
ATOM 809 C CA . ILE A 1 107 ? 2.359 7.030 -13.881 1.00 88.81 107 ILE A CA 1
ATOM 810 C C . ILE A 1 107 ? 3.203 8.074 -14.617 1.00 88.81 107 ILE A C 1
ATOM 812 O O . ILE A 1 107 ? 3.745 7.811 -15.690 1.00 88.81 107 ILE A O 1
ATOM 816 N N . ALA A 1 108 ? 3.370 9.238 -13.991 1.00 89.81 108 ALA A N 1
ATOM 817 C CA . ALA A 1 108 ? 4.383 10.227 -14.341 1.00 89.81 108 ALA A CA 1
ATOM 818 C C . ALA A 1 108 ? 5.136 10.649 -13.071 1.00 89.81 108 ALA A C 1
ATOM 820 O O . ALA A 1 108 ? 4.535 10.772 -12.002 1.00 89.81 108 ALA A O 1
ATOM 821 N N . LEU A 1 109 ? 6.449 10.865 -13.172 1.00 89.81 109 LEU A N 1
ATOM 822 C CA . LEU A 1 109 ? 7.287 11.239 -12.029 1.00 89.81 109 LEU A CA 1
ATOM 823 C C . LEU A 1 109 ? 7.506 12.752 -12.014 1.00 89.81 109 LEU A C 1
ATOM 825 O O . LEU A 1 109 ? 8.204 13.274 -12.881 1.00 89.81 109 LEU A O 1
ATOM 829 N N . HIS A 1 110 ? 6.912 13.444 -11.040 1.00 88.81 110 HIS A N 1
ATOM 830 C CA . HIS A 1 110 ? 6.989 14.899 -10.902 1.00 88.81 110 HIS A CA 1
ATOM 831 C C . HIS A 1 110 ? 8.029 15.322 -9.859 1.00 88.81 110 HIS A C 1
ATOM 833 O O . HIS A 1 110 ? 8.001 14.881 -8.710 1.00 88.81 110 HIS A O 1
ATOM 839 N N . ASN A 1 111 ? 8.919 16.233 -10.239 1.00 88.06 111 ASN A N 1
ATOM 840 C CA . ASN A 1 111 ? 9.819 16.917 -9.328 1.00 88.06 111 ASN A CA 1
ATOM 841 C C . ASN A 1 111 ? 9.226 18.276 -8.935 1.00 88.06 111 ASN A C 1
ATOM 843 O O . ASN A 1 111 ? 9.338 19.247 -9.684 1.00 88.06 111 ASN A O 1
ATOM 847 N N . LYS A 1 112 ? 8.656 18.347 -7.728 1.00 85.50 112 LYS A N 1
ATOM 848 C CA . LYS A 1 112 ? 8.019 19.555 -7.180 1.00 85.50 112 LYS A CA 1
ATOM 849 C C . LYS A 1 112 ? 8.972 20.739 -6.991 1.00 85.50 112 LYS A C 1
ATOM 851 O O . LYS A 1 112 ? 8.538 21.879 -7.067 1.00 85.50 112 LYS A O 1
ATOM 856 N N . ALA A 1 113 ? 10.264 20.499 -6.766 1.00 87.12 113 ALA A N 1
ATOM 857 C CA . ALA A 1 113 ? 11.227 21.589 -6.595 1.00 87.12 113 ALA A CA 1
ATOM 858 C C . ALA A 1 113 ? 11.477 22.349 -7.907 1.00 87.12 113 ALA A C 1
ATOM 860 O O . ALA A 1 113 ? 11.769 23.542 -7.888 1.00 87.12 113 ALA A O 1
ATOM 861 N N . TRP A 1 114 ? 11.347 21.659 -9.041 1.00 86.31 114 TRP A N 1
ATOM 862 C CA . TRP A 1 114 ? 11.632 22.218 -10.363 1.00 86.31 114 TRP A CA 1
ATOM 863 C C . TRP A 1 114 ? 10.399 22.326 -11.261 1.00 86.31 114 TRP A C 1
ATOM 865 O O . TRP A 1 114 ? 10.535 22.800 -12.388 1.00 86.31 114 TRP A O 1
ATOM 875 N N . ASN A 1 115 ? 9.231 21.900 -10.764 1.00 89.69 115 ASN A N 1
ATOM 876 C CA . ASN A 1 115 ? 7.962 21.771 -11.483 1.00 89.69 115 ASN A CA 1
ATOM 877 C C . ASN A 1 115 ? 8.126 21.062 -12.824 1.00 89.69 115 ASN A C 1
ATOM 879 O O . ASN A 1 115 ? 7.760 21.595 -13.861 1.00 89.69 115 ASN A O 1
ATOM 883 N N . ARG A 1 116 ? 8.799 19.911 -12.840 1.00 90.69 116 ARG A N 1
ATOM 884 C CA . ARG A 1 116 ? 9.143 19.195 -14.079 1.00 90.69 116 ARG A CA 1
ATOM 885 C C . ARG A 1 116 ? 8.888 17.713 -13.928 1.00 90.69 116 ARG A C 1
ATOM 887 O O . ARG A 1 116 ? 9.101 17.150 -12.858 1.00 90.69 116 ARG A O 1
ATOM 894 N N . PHE A 1 117 ? 8.503 17.077 -15.022 1.00 91.38 117 PHE A N 1
ATOM 895 C CA . PHE A 1 117 ? 8.319 15.639 -15.098 1.00 91.38 117 PHE A CA 1
ATOM 896 C C . PHE A 1 117 ? 9.561 14.955 -15.671 1.00 91.38 117 PHE A C 1
ATOM 898 O O . PHE A 1 117 ? 10.258 15.510 -16.528 1.00 91.38 117 PHE A O 1
ATOM 905 N N . LEU A 1 118 ? 9.833 13.733 -15.217 1.00 91.75 118 LEU A N 1
ATOM 906 C CA . LEU A 1 118 ? 10.816 12.869 -15.861 1.00 91.75 118 LEU A CA 1
ATOM 907 C C . LEU A 1 118 ? 10.318 12.506 -17.261 1.00 91.75 118 LEU A C 1
ATOM 909 O O . LEU A 1 118 ? 9.208 12.006 -17.408 1.00 91.75 118 LEU A O 1
ATOM 913 N N . SER A 1 119 ? 11.145 12.744 -18.271 1.00 92.00 119 SER A N 1
ATOM 914 C CA . SER A 1 119 ? 10.897 12.377 -19.665 1.00 92.00 119 SER A CA 1
ATOM 915 C C . SER A 1 119 ? 11.928 11.353 -20.115 1.00 92.00 119 SER A C 1
ATOM 917 O O . SER A 1 119 ? 13.072 11.376 -19.656 1.00 92.00 119 SER A O 1
ATOM 919 N N . MET A 1 120 ? 11.532 10.486 -21.038 1.00 88.88 120 MET A N 1
ATOM 920 C CA . MET A 1 120 ? 12.414 9.528 -21.689 1.00 88.88 120 MET A CA 1
ATOM 921 C C . MET A 1 120 ? 12.340 9.699 -23.202 1.00 88.88 120 MET A C 1
ATOM 923 O O . MET A 1 120 ? 11.257 9.872 -23.750 1.00 88.88 120 MET A O 1
ATOM 927 N N . ALA A 1 121 ? 13.493 9.632 -23.858 1.00 85.62 121 ALA A N 1
ATOM 928 C CA . ALA A 1 121 ? 13.602 9.457 -25.299 1.00 85.62 121 ALA A CA 1
ATOM 929 C C . ALA A 1 121 ? 14.905 8.728 -25.603 1.00 85.62 121 ALA A C 1
ATOM 931 O O . ALA A 1 121 ? 15.932 8.981 -24.964 1.00 85.62 121 ALA A O 1
ATOM 932 N N . ASP A 1 122 ? 14.841 7.829 -26.580 1.00 76.88 122 ASP A N 1
ATOM 933 C CA . ASP A 1 122 ? 15.954 6.992 -27.016 1.00 76.88 122 ASP A CA 1
ATOM 934 C C . ASP A 1 122 ? 16.586 6.233 -25.833 1.00 76.88 122 ASP A C 1
ATOM 936 O O . ASP A 1 122 ? 16.016 5.273 -25.314 1.00 76.88 122 ASP A O 1
ATOM 940 N N . TRP A 1 123 ? 17.741 6.717 -25.371 1.00 74.00 123 TRP A N 1
ATOM 941 C CA . TRP A 1 123 ? 18.572 6.127 -24.318 1.00 74.00 123 TRP A CA 1
ATOM 942 C C . TRP A 1 123 ? 18.718 7.031 -23.087 1.00 74.00 123 TRP A C 1
ATOM 944 O O . TRP A 1 123 ? 19.442 6.704 -22.146 1.00 74.00 123 TRP A O 1
ATOM 954 N N . THR A 1 124 ? 18.058 8.192 -23.092 1.00 80.94 124 THR A N 1
ATOM 955 C CA . THR A 1 124 ? 18.315 9.272 -22.134 1.00 80.94 124 THR A CA 1
ATOM 956 C C . THR A 1 124 ? 17.066 9.630 -21.344 1.00 80.94 124 THR A C 1
ATOM 958 O O . THR A 1 124 ? 15.953 9.698 -21.870 1.00 80.94 124 THR A O 1
ATOM 961 N N . LEU A 1 125 ? 17.280 9.913 -20.062 1.00 88.69 125 LEU A N 1
ATOM 962 C CA . LEU A 1 125 ? 16.303 10.556 -19.199 1.00 88.69 125 LEU A CA 1
ATOM 963 C C . LEU A 1 125 ? 16.589 12.052 -19.134 1.00 88.69 125 LEU A C 1
ATOM 965 O O . LEU A 1 125 ? 17.725 12.465 -18.907 1.00 88.69 125 LEU A O 1
ATOM 969 N N . TYR A 1 126 ? 15.561 12.867 -19.319 1.00 89.44 126 TYR A N 1
ATOM 970 C CA . TYR A 1 126 ? 15.687 14.321 -19.318 1.00 89.44 126 TYR A CA 1
ATOM 971 C C . TYR A 1 126 ? 14.459 14.976 -18.678 1.00 89.44 126 TYR A C 1
ATOM 973 O O . TYR A 1 126 ? 13.386 14.372 -18.612 1.00 89.44 126 TYR A O 1
ATOM 981 N N . PRO A 1 127 ? 14.584 16.205 -18.159 1.00 89.81 127 PRO A N 1
ATOM 982 C CA . PRO A 1 127 ? 13.442 16.915 -17.603 1.00 89.81 127 PRO A CA 1
ATOM 983 C C . PRO A 1 127 ? 12.496 17.418 -18.702 1.00 89.81 127 PRO A C 1
ATOM 985 O O . PRO A 1 127 ? 12.942 17.903 -19.742 1.00 89.81 127 PRO A O 1
ATOM 988 N N . SER A 1 128 ? 11.189 17.390 -18.441 1.00 88.62 128 SER A N 1
ATOM 989 C CA . SER A 1 128 ? 10.195 18.059 -19.286 1.00 88.62 128 SER A CA 1
ATOM 990 C C . SER A 1 128 ? 10.339 19.586 -19.232 1.00 88.62 128 SER A C 1
ATOM 992 O O . SER A 1 128 ? 11.067 20.142 -18.397 1.00 88.62 128 SER A O 1
ATOM 994 N N . ALA A 1 129 ? 9.579 20.288 -20.076 1.00 86.75 129 ALA A N 1
ATOM 995 C CA . ALA A 1 129 ? 9.260 21.692 -19.824 1.00 86.75 129 ALA A CA 1
ATOM 996 C C . ALA A 1 129 ? 8.562 21.844 -18.452 1.00 86.75 129 ALA A C 1
ATOM 998 O O . ALA A 1 129 ? 7.930 20.879 -18.003 1.00 86.75 129 ALA A O 1
ATOM 999 N N . PRO A 1 130 ? 8.699 22.997 -17.766 1.00 85.62 130 PRO A N 1
ATOM 1000 C CA . PRO A 1 130 ? 8.016 23.218 -16.500 1.00 85.62 130 PRO A CA 1
ATOM 1001 C C . PRO A 1 130 ? 6.501 23.068 -16.642 1.00 85.62 130 PRO A C 1
ATOM 1003 O O . PRO A 1 130 ? 5.930 23.656 -17.555 1.00 85.62 130 PRO A O 1
ATOM 1006 N N . GLU A 1 131 ? 5.873 22.308 -15.752 1.00 79.06 131 GLU A N 1
ATOM 1007 C CA . GLU A 1 131 ? 4.434 22.078 -15.725 1.00 79.06 131 GLU A CA 1
ATOM 1008 C C . GLU A 1 131 ? 3.955 21.822 -14.293 1.00 79.06 131 GLU A C 1
ATOM 1010 O O . GLU A 1 131 ? 4.690 21.274 -13.469 1.00 79.06 131 GLU A O 1
ATOM 1015 N N . ASN A 1 132 ? 2.726 22.234 -13.988 1.00 72.50 132 ASN A N 1
ATOM 1016 C CA . ASN A 1 132 ? 2.171 22.091 -12.647 1.00 72.50 132 ASN A CA 1
ATOM 1017 C C . ASN A 1 132 ? 1.761 20.638 -12.350 1.00 72.50 132 ASN A C 1
ATOM 1019 O O . ASN A 1 132 ? 1.441 19.856 -13.240 1.00 72.50 132 ASN A O 1
ATOM 1023 N N . GLU A 1 133 ? 1.687 20.289 -11.062 1.00 68.25 133 GLU A N 1
ATOM 1024 C CA . GLU A 1 133 ? 1.346 18.934 -10.592 1.00 68.25 133 GLU A CA 1
ATOM 1025 C C . GLU A 1 133 ? -0.105 18.494 -10.885 1.00 68.25 133 GLU A C 1
ATOM 1027 O O . GLU A 1 133 ? -0.457 17.345 -10.632 1.00 68.25 133 GLU A O 1
ATOM 1032 N N . ASN A 1 134 ? -0.936 19.378 -11.453 1.00 68.69 134 ASN A N 1
ATOM 1033 C CA . ASN A 1 134 ? -2.375 19.176 -11.682 1.00 68.69 134 ASN A CA 1
ATOM 1034 C C . ASN A 1 134 ? -2.712 18.122 -12.750 1.00 68.69 134 ASN A C 1
ATOM 1036 O O . ASN A 1 134 ? -3.885 17.852 -13.001 1.00 68.69 134 ASN A O 1
ATOM 1040 N N . GLY A 1 135 ? -1.700 17.529 -13.374 1.00 64.19 135 GLY A N 1
ATOM 1041 C CA . GLY A 1 135 ? -1.851 16.449 -14.333 1.00 64.19 135 GLY A CA 1
ATOM 1042 C C . GLY A 1 135 ? -0.872 16.595 -15.484 1.00 64.19 135 GLY A C 1
ATOM 1043 O O . GLY A 1 135 ? -0.488 17.692 -15.874 1.00 64.19 135 GLY A O 1
ATOM 1044 N N . ILE A 1 136 ? -0.462 15.460 -16.036 1.00 74.06 136 ILE A N 1
ATOM 1045 C CA . ILE A 1 136 ? 0.332 15.429 -17.258 1.00 74.06 136 ILE A CA 1
ATOM 1046 C C . ILE A 1 136 ? -0.549 15.807 -18.457 1.00 74.06 136 ILE A C 1
ATOM 1048 O O . ILE A 1 136 ? -1.659 15.292 -18.598 1.00 74.06 136 ILE A O 1
ATOM 1052 N N . HIS A 1 137 ? -0.045 16.665 -19.347 1.00 78.25 137 HIS A N 1
ATOM 1053 C CA . HIS A 1 137 ? -0.722 16.991 -20.606 1.00 78.25 137 HIS A CA 1
ATOM 1054 C C . HIS A 1 137 ? -1.076 15.727 -21.400 1.00 78.25 137 HIS A C 1
ATOM 1056 O O . HIS A 1 137 ? -0.311 14.758 -21.452 1.00 78.25 137 HIS A O 1
ATOM 1062 N N . GLU A 1 138 ? -2.229 15.724 -22.068 1.00 78.62 138 GLU A N 1
ATOM 1063 C CA . GLU A 1 138 ? -2.693 14.545 -22.813 1.00 78.62 138 GLU A CA 1
ATOM 1064 C C . GLU A 1 138 ? -1.713 14.119 -23.915 1.00 78.62 138 GLU A C 1
ATOM 1066 O O . GLU A 1 138 ? -1.442 12.931 -24.069 1.00 78.62 138 GLU A O 1
ATOM 1071 N N . GLY A 1 139 ? -1.100 15.083 -24.611 1.00 82.31 139 GLY A N 1
ATOM 1072 C CA . GLY A 1 139 ? -0.112 14.824 -25.666 1.00 82.31 139 GLY A CA 1
ATOM 1073 C C . GLY A 1 139 ? 1.293 14.460 -25.171 1.00 82.31 139 GLY A C 1
ATOM 1074 O O . GLY A 1 139 ? 2.171 14.177 -25.981 1.00 82.31 139 GLY A O 1
ATOM 1075 N N . TRP A 1 140 ? 1.542 14.490 -23.861 1.00 85.88 140 TRP A N 1
ATOM 1076 C CA . TRP A 1 140 ? 2.852 14.196 -23.279 1.00 85.88 140 TRP A CA 1
ATOM 1077 C C . TRP A 1 140 ? 2.964 12.698 -23.008 1.00 85.88 140 TRP A C 1
ATOM 1079 O O . TRP A 1 140 ? 2.448 12.173 -22.019 1.00 85.88 140 TRP A O 1
ATOM 1089 N N . THR A 1 141 ? 3.596 11.988 -23.940 1.00 90.06 141 THR A N 1
ATOM 1090 C CA . THR A 1 141 ? 3.722 10.522 -23.919 1.00 90.06 141 THR A CA 1
ATOM 1091 C C . THR A 1 141 ? 5.098 10.047 -23.444 1.00 90.06 141 THR A C 1
ATOM 1093 O O . THR A 1 141 ? 5.231 8.943 -22.920 1.00 90.06 141 THR A O 1
ATOM 1096 N N . HIS A 1 142 ? 6.115 10.903 -23.531 1.00 91.31 142 HIS A N 1
ATOM 1097 C CA . HIS A 1 142 ? 7.497 10.606 -23.136 1.00 91.31 142 HIS A CA 1
ATOM 1098 C C . HIS A 1 142 ? 7.679 10.561 -21.609 1.00 91.31 142 HIS A C 1
ATOM 1100 O O . HIS A 1 142 ? 8.661 10.024 -21.104 1.00 91.31 142 HIS A O 1
ATOM 1106 N N . GLN A 1 143 ? 6.739 11.143 -20.863 1.00 92.62 143 GLN A N 1
ATOM 1107 C CA . GLN A 1 143 ? 6.750 11.241 -19.402 1.00 92.62 143 GLN A CA 1
ATOM 1108 C C . GLN A 1 143 ? 5.862 10.180 -18.733 1.00 92.62 143 GLN A C 1
ATOM 1110 O O . GLN A 1 143 ? 5.749 10.149 -17.507 1.00 92.62 143 GLN A O 1
ATOM 1115 N N . ARG A 1 144 ? 5.205 9.330 -19.534 1.00 91.81 144 ARG A N 1
ATOM 1116 C CA . ARG A 1 144 ? 4.314 8.265 -19.068 1.00 91.81 144 ARG A CA 1
ATOM 1117 C C . ARG A 1 144 ? 5.087 6.961 -18.951 1.00 91.81 144 ARG A C 1
ATOM 1119 O O . ARG A 1 144 ? 5.732 6.536 -19.909 1.00 91.81 144 ARG A O 1
ATOM 1126 N N . PHE A 1 145 ? 4.983 6.323 -17.794 1.00 91.81 145 PHE A N 1
ATOM 1127 C CA . PHE A 1 145 ? 5.634 5.052 -17.512 1.00 91.81 145 PHE A CA 1
ATOM 1128 C C . PHE A 1 145 ? 4.609 4.035 -17.033 1.00 91.81 145 PHE A C 1
ATOM 1130 O O . PHE A 1 145 ? 3.902 4.269 -16.054 1.00 91.81 145 PHE A O 1
ATOM 1137 N N . THR A 1 146 ? 4.547 2.905 -17.720 1.00 91.94 146 THR A N 1
ATOM 1138 C CA . THR A 1 146 ? 3.810 1.728 -17.284 1.00 91.94 146 THR A CA 1
ATOM 1139 C C . THR A 1 146 ? 4.602 1.053 -16.176 1.00 91.94 146 THR A C 1
ATOM 1141 O O . THR A 1 146 ? 5.781 0.735 -16.343 1.00 91.94 146 THR A O 1
ATOM 1144 N N . VAL A 1 147 ? 3.957 0.841 -15.036 1.00 91.06 147 VAL A N 1
ATOM 1145 C CA . VAL A 1 147 ? 4.511 0.038 -13.950 1.00 91.06 147 VAL A CA 1
ATOM 1146 C C . VAL A 1 147 ? 4.401 -1.427 -14.360 1.00 91.06 147 VAL A C 1
ATOM 1148 O O . VAL A 1 147 ? 3.307 -1.922 -14.629 1.00 91.06 147 VAL A O 1
ATOM 1151 N N . VAL A 1 148 ? 5.527 -2.121 -14.420 1.00 86.69 148 VAL A N 1
ATOM 1152 C CA . VAL A 1 148 ? 5.624 -3.541 -14.772 1.00 86.69 148 VAL A CA 1
ATOM 1153 C C . VAL A 1 148 ? 6.077 -4.314 -13.538 1.00 86.69 148 VAL A C 1
ATOM 1155 O O . VAL A 1 148 ? 6.926 -3.835 -12.789 1.00 86.69 148 VAL A O 1
ATOM 1158 N N . ASP A 1 149 ? 5.504 -5.495 -13.313 1.00 86.12 149 ASP A N 1
ATOM 1159 C CA . ASP A 1 149 ? 5.971 -6.413 -12.272 1.00 86.12 149 ASP A CA 1
ATOM 1160 C C . ASP A 1 149 ? 7.338 -6.986 -12.674 1.00 86.12 149 ASP A C 1
ATOM 1162 O O . ASP A 1 149 ? 7.462 -7.617 -13.725 1.00 86.12 149 ASP A O 1
ATOM 1166 N N . ALA A 1 150 ? 8.364 -6.737 -11.859 1.00 80.75 150 ALA A N 1
ATOM 1167 C CA . ALA A 1 150 ? 9.713 -7.263 -12.071 1.00 80.75 150 ALA A CA 1
ATOM 1168 C C . ALA A 1 150 ? 9.975 -8.556 -11.269 1.00 80.75 150 ALA A C 1
ATOM 1170 O O . ALA A 1 150 ? 11.081 -9.097 -11.311 1.00 80.75 150 ALA A O 1
ATOM 1171 N N . GLY A 1 151 ? 8.968 -9.069 -10.553 1.00 70.62 151 GLY A N 1
ATOM 1172 C CA . GLY A 1 151 ? 9.072 -10.220 -9.662 1.00 70.62 151 GLY A CA 1
ATOM 1173 C C . GLY A 1 151 ? 9.688 -9.867 -8.304 1.00 70.62 151 GLY A C 1
ATOM 1174 O O . GLY A 1 151 ? 10.245 -8.792 -8.102 1.00 70.62 151 GLY A O 1
ATOM 1175 N N . ASN A 1 152 ? 9.586 -10.781 -7.333 1.00 73.81 152 ASN A N 1
ATOM 1176 C CA . ASN A 1 152 ? 10.151 -10.620 -5.979 1.00 73.81 152 ASN A CA 1
ATOM 1177 C C . ASN A 1 152 ? 9.731 -9.320 -5.258 1.00 73.81 152 ASN A C 1
ATOM 1179 O O . ASN A 1 152 ? 10.511 -8.751 -4.495 1.00 73.81 152 ASN A O 1
ATOM 1183 N N . GLY A 1 153 ? 8.515 -8.831 -5.517 1.00 72.12 153 GLY A N 1
ATOM 1184 C CA . GLY A 1 153 ? 8.016 -7.575 -4.947 1.00 72.12 153 GLY A CA 1
ATOM 1185 C C . GLY A 1 153 ? 8.661 -6.314 -5.535 1.00 72.12 153 GLY A C 1
ATOM 1186 O O . GLY A 1 153 ? 8.517 -5.236 -4.963 1.00 72.12 153 GLY A O 1
ATOM 1187 N N . GLN A 1 154 ? 9.376 -6.434 -6.655 1.00 80.56 154 GLN A N 1
ATOM 1188 C CA . GLN A 1 154 ? 10.005 -5.322 -7.361 1.00 80.56 154 GLN A CA 1
ATOM 1189 C C . GLN A 1 154 ? 9.146 -4.863 -8.540 1.00 80.56 154 GLN A C 1
ATOM 1191 O O . GLN A 1 154 ? 8.341 -5.614 -9.089 1.00 80.56 154 GLN A O 1
ATOM 1196 N N . ILE A 1 155 ? 9.358 -3.617 -8.959 1.00 85.69 155 ILE A N 1
ATOM 1197 C CA . ILE A 1 155 ? 8.708 -3.029 -10.129 1.00 85.69 155 ILE A CA 1
ATOM 1198 C C . ILE A 1 155 ? 9.747 -2.508 -11.119 1.00 85.69 155 ILE A C 1
ATOM 1200 O O . ILE A 1 155 ? 10.847 -2.113 -10.731 1.00 85.69 155 ILE A O 1
ATOM 1204 N N . ALA A 1 156 ? 9.361 -2.435 -12.387 1.00 88.56 156 ALA A N 1
ATOM 1205 C CA . ALA A 1 156 ? 10.085 -1.726 -13.431 1.00 88.56 156 ALA A CA 1
ATOM 1206 C C . ALA A 1 156 ? 9.201 -0.620 -14.026 1.00 88.56 156 ALA A C 1
ATOM 1208 O O . ALA A 1 156 ? 7.978 -0.743 -14.080 1.00 88.56 156 ALA A O 1
ATOM 1209 N N . LEU A 1 157 ? 9.820 0.473 -14.472 1.00 91.88 157 LEU A N 1
ATOM 1210 C CA . LEU A 1 157 ? 9.121 1.588 -15.113 1.00 91.88 157 LEU A CA 1
ATOM 1211 C C . LEU A 1 157 ? 9.418 1.567 -16.608 1.00 91.88 157 LEU A C 1
ATOM 1213 O O . LEU A 1 157 ? 10.554 1.814 -17.007 1.00 91.88 157 LEU A O 1
ATOM 1217 N N . HIS A 1 158 ? 8.409 1.270 -17.423 1.00 91.06 158 HIS A N 1
ATOM 1218 C CA . HIS A 1 158 ? 8.530 1.118 -18.874 1.00 91.06 158 HIS A CA 1
ATOM 1219 C C . HIS A 1 158 ? 7.889 2.285 -19.612 1.00 91.06 158 HIS A C 1
ATOM 1221 O O . HIS A 1 158 ? 6.720 2.589 -19.388 1.00 91.06 158 HIS A O 1
ATOM 1227 N N . ASN A 1 159 ? 8.611 2.917 -20.532 1.00 91.12 159 ASN A N 1
ATOM 1228 C CA . ASN A 1 159 ? 7.995 3.833 -21.481 1.00 91.12 159 ASN A CA 1
ATOM 1229 C C . ASN A 1 159 ? 7.556 3.063 -22.733 1.00 91.12 159 ASN A C 1
ATOM 1231 O O . ASN A 1 159 ? 8.385 2.541 -23.476 1.00 91.12 159 ASN A O 1
ATOM 1235 N N . THR A 1 160 ? 6.250 3.030 -22.997 1.00 88.25 160 THR A N 1
ATOM 1236 C CA . THR A 1 160 ? 5.677 2.244 -24.102 1.00 88.25 160 THR A CA 1
ATOM 1237 C C . THR A 1 160 ? 5.985 2.814 -25.489 1.00 88.25 160 THR A C 1
ATOM 1239 O O . THR A 1 160 ? 5.997 2.061 -26.456 1.00 88.25 160 THR A O 1
ATOM 1242 N N . ILE A 1 161 ? 6.276 4.115 -25.605 1.00 89.88 161 ILE A N 1
ATOM 1243 C CA . ILE A 1 161 ? 6.623 4.750 -26.888 1.00 89.88 161 ILE A CA 1
ATOM 1244 C C . ILE A 1 161 ? 8.050 4.400 -27.304 1.00 89.88 161 ILE A C 1
ATOM 1246 O O . ILE A 1 161 ? 8.294 4.072 -28.462 1.00 89.88 161 ILE A O 1
ATOM 1250 N N . HIS A 1 162 ? 8.986 4.452 -26.358 1.00 87.69 162 HIS A N 1
ATOM 1251 C CA . HIS A 1 162 ? 10.401 4.176 -26.619 1.00 87.69 162 HIS A CA 1
ATOM 1252 C C . HIS A 1 162 ? 10.783 2.712 -26.401 1.00 87.69 162 HIS A C 1
ATOM 1254 O O . HIS A 1 162 ? 11.872 2.299 -26.782 1.00 87.69 162 HIS A O 1
ATOM 1260 N N . ASN A 1 163 ? 9.878 1.925 -25.818 1.00 88.44 163 ASN A N 1
ATOM 1261 C CA . ASN A 1 163 ? 10.078 0.525 -25.476 1.00 88.44 163 ASN A CA 1
ATOM 1262 C C . ASN A 1 163 ? 11.312 0.279 -24.582 1.00 88.44 163 ASN A C 1
ATOM 1264 O O . ASN A 1 163 ? 12.020 -0.720 -24.725 1.00 88.44 163 ASN A O 1
ATOM 1268 N N . CYS A 1 164 ? 11.552 1.206 -23.653 1.00 86.75 164 CYS A N 1
ATOM 1269 C CA . CYS A 1 164 ? 12.705 1.206 -22.760 1.00 86.75 164 CYS A CA 1
ATOM 1270 C C . CYS A 1 164 ? 12.265 1.281 -21.295 1.00 86.75 164 CYS A C 1
ATOM 1272 O O . CYS A 1 164 ? 11.241 1.882 -20.958 1.00 86.75 164 CYS A O 1
ATOM 1274 N N . PHE A 1 165 ? 13.074 0.701 -20.418 1.00 88.75 165 PHE A N 1
ATOM 1275 C CA . PHE A 1 165 ? 12.937 0.796 -18.974 1.00 88.75 165 PHE A CA 1
ATOM 1276 C C . PHE A 1 165 ? 13.792 1.919 -18.401 1.00 88.75 165 PHE A C 1
ATOM 1278 O O . PHE A 1 165 ? 14.870 2.222 -18.905 1.00 88.75 165 PHE A O 1
ATOM 1285 N N . VAL A 1 166 ? 13.337 2.521 -17.307 1.00 88.94 166 VAL A N 1
ATOM 1286 C CA . VAL A 1 166 ? 14.210 3.321 -16.445 1.00 88.94 166 VAL A CA 1
ATOM 1287 C C . VAL A 1 166 ? 15.195 2.366 -15.776 1.00 88.94 166 VAL A C 1
ATOM 1289 O O . VAL A 1 166 ? 14.775 1.442 -15.083 1.00 88.94 166 VAL A O 1
ATOM 1292 N N . GLY A 1 167 ? 16.491 2.587 -15.957 1.00 83.00 167 GLY A N 1
ATOM 1293 C CA . GLY A 1 167 ? 17.524 1.744 -15.365 1.00 83.00 167 GLY A CA 1
ATOM 1294 C C . GLY A 1 167 ? 18.795 2.517 -15.053 1.00 83.00 167 GLY A C 1
ATOM 1295 O O . GLY A 1 167 ? 18.945 3.679 -15.415 1.00 83.00 167 GLY A O 1
ATOM 1296 N N . THR A 1 168 ? 19.735 1.889 -14.363 1.00 71.62 168 THR A N 1
ATOM 1297 C CA . THR A 1 168 ? 21.060 2.473 -14.118 1.00 71.62 168 THR A CA 1
ATOM 1298 C C . THR A 1 168 ? 22.076 1.803 -15.028 1.00 71.62 168 THR A C 1
ATOM 1300 O O . THR A 1 168 ? 22.160 0.576 -15.079 1.00 71.62 168 THR A O 1
ATOM 1303 N N . GLY A 1 169 ? 22.836 2.604 -15.777 1.00 65.88 169 GLY A N 1
ATOM 1304 C CA . GLY A 1 169 ? 23.976 2.101 -16.546 1.00 65.88 169 GLY A CA 1
ATOM 1305 C C . GLY A 1 169 ? 25.169 1.770 -15.640 1.00 65.88 169 GLY A C 1
ATOM 1306 O O . GLY A 1 169 ? 25.108 1.939 -14.427 1.00 65.88 169 GLY A O 1
ATOM 1307 N N . SER A 1 170 ? 26.302 1.371 -16.225 1.00 57.78 170 SER A N 1
ATOM 1308 C CA . SER A 1 170 ? 27.568 1.155 -15.497 1.00 57.78 170 SER A CA 1
ATOM 1309 C C . SER A 1 170 ? 28.259 2.450 -15.023 1.00 57.78 170 SER A C 1
ATOM 1311 O O . SER A 1 170 ? 29.402 2.410 -14.576 1.00 57.78 170 SER A O 1
ATOM 1313 N N . GLY A 1 171 ? 27.598 3.603 -15.155 1.00 57.69 171 GLY A N 1
ATOM 1314 C CA . GLY A 1 171 ? 28.050 4.906 -14.660 1.00 57.69 171 GLY A CA 1
ATOM 1315 C C . GLY A 1 171 ? 27.111 5.454 -13.582 1.00 57.69 171 GLY A C 1
ATOM 1316 O O . GLY A 1 171 ? 26.061 4.883 -13.314 1.00 57.69 171 GLY A O 1
ATOM 1317 N N . SER A 1 172 ? 27.451 6.598 -12.985 1.00 52.97 172 SER A N 1
ATOM 1318 C CA . SER A 1 172 ? 26.706 7.204 -11.862 1.00 52.97 172 SER A CA 1
ATOM 1319 C C . SER A 1 172 ? 25.337 7.816 -12.225 1.00 52.97 172 SER A C 1
ATOM 1321 O O . SER A 1 172 ? 24.826 8.648 -11.478 1.00 52.97 172 SER A O 1
ATOM 1323 N N . GLY A 1 173 ? 24.757 7.466 -13.378 1.00 59.19 173 GLY A N 1
ATOM 1324 C CA . GLY A 1 173 ? 23.543 8.074 -13.924 1.00 59.19 173 GLY A CA 1
ATOM 1325 C C . GLY A 1 173 ? 22.423 7.067 -14.185 1.00 59.19 173 GLY A C 1
ATOM 1326 O O . GLY A 1 173 ? 22.666 5.910 -14.534 1.00 59.19 173 GLY A O 1
ATOM 1327 N N . VAL A 1 174 ? 21.182 7.535 -14.045 1.00 67.50 174 VAL A N 1
ATOM 1328 C CA . VAL A 1 174 ? 19.981 6.809 -14.479 1.00 67.50 174 VAL A CA 1
ATOM 1329 C C . VAL A 1 174 ? 19.786 7.062 -15.979 1.00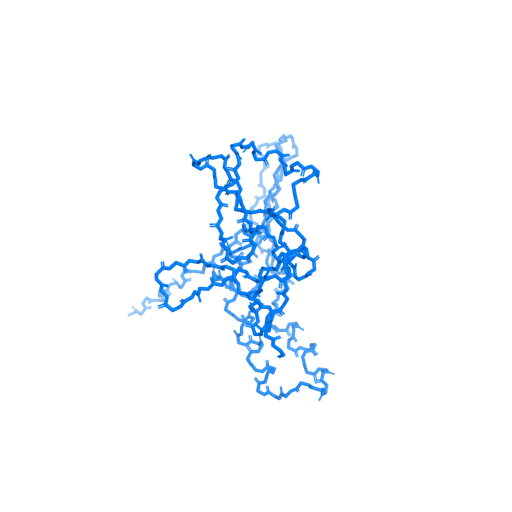 67.50 174 VAL A C 1
ATOM 1331 O O . VAL A 1 174 ? 19.874 8.203 -16.431 1.00 67.50 174 VAL A O 1
ATOM 1334 N N . ALA A 1 175 ? 19.542 6.011 -16.751 1.00 71.56 175 ALA A N 1
ATOM 1335 C CA . ALA A 1 175 ? 19.415 6.018 -18.203 1.00 71.56 175 ALA A CA 1
ATOM 1336 C C . ALA A 1 175 ? 18.204 5.185 -18.651 1.00 71.56 175 ALA A C 1
ATOM 1338 O O . ALA A 1 175 ? 17.567 4.502 -17.846 1.00 71.56 175 ALA A O 1
ATOM 1339 N N . ALA A 1 176 ? 17.884 5.234 -19.943 1.00 66.44 176 ALA A N 1
ATOM 1340 C CA . ALA A 1 176 ? 16.925 4.301 -20.517 1.00 66.44 176 ALA A CA 1
ATOM 1341 C C . ALA A 1 176 ? 17.646 3.003 -20.917 1.00 66.44 176 ALA A C 1
ATOM 1343 O O . ALA A 1 176 ? 18.710 3.042 -21.536 1.00 66.44 176 ALA A O 1
ATOM 1344 N N . GLN A 1 177 ? 17.073 1.859 -20.556 1.00 71.44 177 GLN A N 1
ATOM 1345 C CA . GLN A 1 177 ? 17.573 0.532 -20.902 1.00 71.44 177 GLN A CA 1
ATOM 1346 C C . GLN A 1 177 ? 1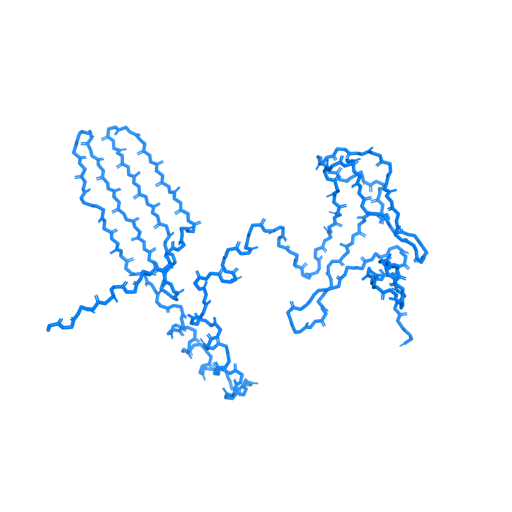6.606 -0.144 -21.880 1.00 71.44 177 GLN A C 1
ATOM 1348 O O . GLN A 1 177 ? 15.412 -0.208 -21.584 1.00 71.44 177 GLN A O 1
ATOM 1353 N N . PRO A 1 178 ? 17.078 -0.653 -23.030 1.00 70.12 178 PRO A N 1
ATOM 1354 C CA . PRO A 1 178 ? 16.215 -1.388 -23.946 1.00 70.12 178 PRO A CA 1
ATOM 1355 C C . PRO A 1 178 ? 15.719 -2.680 -23.302 1.00 70.12 178 PRO A C 1
ATOM 1357 O O . PRO A 1 178 ? 16.385 -3.255 -22.439 1.00 70.12 178 PRO A O 1
ATOM 1360 N N . LEU A 1 179 ? 14.592 -3.190 -23.796 1.00 68.00 179 LEU A N 1
ATOM 1361 C CA . LEU A 1 179 ? 14.327 -4.623 -23.699 1.00 68.00 179 LEU A CA 1
ATOM 1362 C C . LEU A 1 179 ? 15.493 -5.376 -24.358 1.00 68.00 179 LEU A C 1
ATOM 1364 O O . LEU A 1 179 ? 15.840 -5.096 -25.506 1.00 68.00 179 LEU A O 1
ATOM 1368 N N . GLY A 1 180 ? 16.126 -6.287 -23.616 1.00 62.50 180 GLY A N 1
ATOM 1369 C CA . GLY A 1 180 ? 17.112 -7.204 -24.190 1.00 62.50 180 GLY A CA 1
ATOM 1370 C C . GLY A 1 180 ? 16.497 -8.067 -25.306 1.00 62.50 180 GLY A C 1
ATOM 1371 O O . GLY A 1 180 ? 15.269 -8.102 -25.428 1.00 62.50 180 GLY A O 1
ATOM 1372 N N . PRO A 1 181 ? 17.323 -8.731 -26.134 1.00 46.53 181 PRO A N 1
ATOM 1373 C CA . PRO A 1 181 ? 16.829 -9.763 -27.043 1.00 46.53 181 PRO A CA 1
ATOM 1374 C C . PRO A 1 181 ? 16.147 -10.915 -26.293 1.00 46.53 181 PRO A C 1
ATOM 1376 O O . PRO A 1 181 ? 16.537 -11.185 -25.131 1.00 46.53 181 PRO A O 1
#

Radius of gyration: 23.78 Å; chains: 1; bounding box: 53×51×69 Å

Foldseek 3Di:
DDDDPPPPFQKDWPDWDWDDDQKIKIWTFIQGQQWTWIWIKIAGVVGIDPTDIGTDDRRLVVVLVVLVPDPPDDPVRSVVVSVVSRRCRPDPVVVVVDDPLDQQDKDWAADPVQQWTWFDDQKAIDTDDRDHPPDDDPPRQRRIWGWHDPPPPDTWTARPVNQWTFADDPDPDTITHHDDD

Organism: NCBI:txid2562239